Protein AF-A0A534MRA3-F1 (afdb_monomer_lite)

Secondary structure (DSSP, 8-state):
--STTGGG----HHHH-SSSS-TTHHHHHHHHHHHH--SEEEEES-SHHHHHHHHHHHHHT--EEEEE-SS-SSPPPTTSEEE-S-GGGS-THHHHT--TT-EEEE-----HHHHHHIIIIIGGGPPTT-B-

Radius of gyration: 14.37 Å; chains: 1; bounding box: 31×39×36 Å

Structure (mmCIF, N/CA/C/O backbone):
data_AF-A0A534MRA3-F1
#
_entry.id   AF-A0A534MRA3-F1
#
loop_
_atom_site.group_PDB
_atom_site.id
_atom_site.type_symbol
_atom_site.label_atom_id
_atom_site.label_alt_id
_atom_site.label_comp_id
_atom_site.label_asym_id
_atom_site.label_entity_id
_atom_site.label_seq_id
_atom_site.pdbx_PDB_ins_code
_atom_site.Cartn_x
_atom_site.Cartn_y
_atom_site.Cartn_z
_atom_site.occupancy
_atom_site.B_iso_or_equiv
_atom_site.auth_seq_id
_atom_site.auth_comp_id
_atom_site.auth_asym_id
_atom_site.auth_atom_id
_atom_site.pdbx_PDB_model_num
ATOM 1 N N . MET A 1 1 ? 4.015 -24.688 -7.166 1.00 44.62 1 MET A N 1
ATOM 2 C CA . MET A 1 1 ? 4.173 -23.582 -8.136 1.00 44.62 1 MET A CA 1
ATOM 3 C C . MET A 1 1 ? 4.355 -22.324 -7.303 1.00 44.62 1 MET A C 1
ATOM 5 O O . MET A 1 1 ? 3.515 -22.103 -6.444 1.00 44.62 1 MET A O 1
ATOM 9 N N . LEU A 1 2 ? 5.495 -21.634 -7.407 1.00 49.81 2 LEU A N 1
ATOM 10 C CA . LEU A 1 2 ? 5.981 -20.725 -6.352 1.00 49.81 2 LEU A CA 1
ATOM 11 C C . LEU A 1 2 ? 5.330 -19.336 -6.308 1.00 49.81 2 LEU A C 1
ATOM 13 O O . LEU A 1 2 ? 5.538 -18.639 -5.329 1.00 49.81 2 LEU A O 1
ATOM 17 N N . THR A 1 3 ? 4.475 -18.970 -7.260 1.00 58.16 3 THR A N 1
ATOM 18 C CA . THR A 1 3 ? 3.564 -17.826 -7.114 1.00 58.16 3 THR A CA 1
ATOM 19 C C . THR A 1 3 ? 2.351 -18.033 -8.031 1.00 58.16 3 THR A C 1
ATOM 21 O O . THR A 1 3 ? 2.531 -18.340 -9.216 1.00 58.16 3 THR A O 1
ATOM 24 N N . PRO A 1 4 ? 1.101 -17.926 -7.541 1.00 68.31 4 PRO A N 1
ATOM 25 C CA . PRO A 1 4 ? -0.035 -17.761 -8.443 1.00 68.31 4 PRO A CA 1
ATOM 26 C C . PRO A 1 4 ? 0.200 -16.494 -9.290 1.00 68.31 4 PRO A C 1
ATOM 28 O O . PRO A 1 4 ? 0.848 -15.559 -8.835 1.00 68.31 4 PRO A O 1
ATOM 31 N N . PHE A 1 5 ? -0.269 -16.470 -10.540 1.00 84.38 5 PHE A N 1
ATOM 32 C CA . PHE A 1 5 ? -0.145 -15.325 -11.469 1.00 84.38 5 PHE A CA 1
ATOM 33 C C . PHE A 1 5 ? 1.237 -15.056 -12.109 1.00 84.38 5 PHE A C 1
ATOM 35 O O . PHE A 1 5 ? 1.372 -14.071 -12.833 1.00 84.38 5 PHE A O 1
ATOM 42 N N . GLN A 1 6 ? 2.241 -15.940 -11.972 1.00 77.75 6 GLN A N 1
ATOM 43 C CA . GLN A 1 6 ? 3.558 -15.783 -12.641 1.00 77.75 6 GLN A CA 1
ATOM 44 C C . GLN A 1 6 ? 3.477 -15.479 -14.140 1.00 77.75 6 GLN A C 1
ATOM 46 O O . GLN A 1 6 ? 4.283 -14.722 -14.674 1.00 77.75 6 GLN A O 1
ATOM 51 N N . THR A 1 7 ? 2.509 -16.070 -14.839 1.00 85.06 7 THR A N 1
ATOM 52 C CA . THR A 1 7 ? 2.342 -15.883 -16.285 1.00 85.06 7 THR A CA 1
ATOM 53 C C . THR A 1 7 ? 1.935 -14.460 -16.668 1.00 85.06 7 THR A C 1
ATOM 55 O O . THR A 1 7 ? 2.108 -14.075 -17.824 1.00 85.06 7 THR A O 1
ATOM 58 N N . GLU A 1 8 ? 1.400 -13.692 -15.720 1.00 87.12 8 GLU A N 1
ATOM 59 C CA . GLU A 1 8 ? 0.943 -12.312 -15.905 1.00 87.12 8 GLU A CA 1
ATOM 60 C C . GLU A 1 8 ? 2.049 -11.288 -15.614 1.00 87.12 8 GLU A C 1
ATOM 62 O O . GLU A 1 8 ? 2.020 -10.168 -16.128 1.00 87.12 8 GLU A O 1
ATOM 67 N N . ILE A 1 9 ? 3.061 -11.680 -14.837 1.00 85.19 9 ILE A N 1
ATOM 68 C CA . ILE A 1 9 ? 4.168 -10.813 -14.443 1.00 85.19 9 ILE A CA 1
ATOM 69 C C . ILE A 1 9 ? 5.159 -10.699 -15.606 1.00 85.19 9 ILE A C 1
ATOM 71 O O . ILE A 1 9 ? 5.946 -11.599 -15.903 1.00 85.19 9 ILE A O 1
ATOM 75 N N . ARG A 1 10 ? 5.091 -9.564 -16.308 1.00 86.06 10 ARG A N 1
ATOM 76 C CA . ARG A 1 10 ? 5.937 -9.222 -17.466 1.00 86.06 10 ARG A CA 1
ATOM 77 C C . ARG A 1 10 ? 6.568 -7.839 -17.303 1.00 86.06 10 ARG A C 1
ATOM 79 O O . ARG A 1 10 ? 6.588 -7.038 -18.238 1.00 86.06 10 ARG A O 1
ATOM 86 N N . TRP A 1 11 ? 7.032 -7.517 -16.097 1.00 90.69 11 TRP A N 1
ATOM 87 C CA . TRP A 1 11 ? 7.663 -6.224 -15.845 1.00 90.69 11 TRP A CA 1
ATOM 88 C C . TRP A 1 11 ? 9.074 -6.165 -16.437 1.00 90.69 11 TRP A C 1
ATOM 90 O O . TRP A 1 11 ? 9.807 -7.153 -16.384 1.00 90.69 11 TRP A O 1
ATOM 100 N N . PRO A 1 12 ? 9.483 -5.014 -17.000 1.00 91.00 12 PRO A N 1
ATOM 101 C CA . PRO A 1 12 ? 10.851 -4.844 -17.467 1.00 91.00 12 PRO A CA 1
ATOM 102 C C . PRO A 1 12 ? 11.821 -4.918 -16.283 1.00 91.00 12 PRO A C 1
ATOM 104 O O . PRO A 1 12 ? 11.502 -4.429 -15.199 1.00 91.00 12 PRO A O 1
ATOM 107 N N . CYS A 1 13 ? 13.029 -5.448 -16.504 1.00 87.38 13 CYS A N 1
ATOM 108 C CA . CYS A 1 13 ? 14.040 -5.600 -15.451 1.00 87.38 13 CYS A CA 1
ATOM 109 C C . CYS A 1 13 ? 14.284 -4.297 -14.677 1.00 87.38 13 CYS A C 1
ATOM 111 O O . CYS A 1 13 ? 14.334 -4.324 -13.458 1.00 87.38 13 CYS A O 1
ATOM 113 N N . GLY A 1 14 ? 14.335 -3.144 -15.355 1.00 85.88 14 GLY A N 1
ATOM 114 C CA . GLY A 1 14 ? 14.531 -1.844 -14.695 1.00 85.88 14 GLY A CA 1
ATOM 115 C C . GLY A 1 14 ? 13.371 -1.379 -13.803 1.00 85.88 14 GLY A C 1
ATOM 116 O O . GLY A 1 14 ? 13.547 -0.447 -13.030 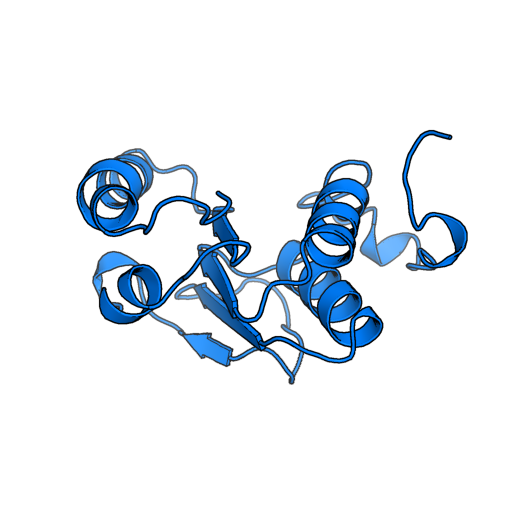1.00 85.88 14 GLY A O 1
ATOM 117 N N . ARG A 1 15 ? 12.184 -1.999 -13.895 1.00 87.25 15 ARG A N 1
ATOM 118 C CA . ARG A 1 15 ? 11.094 -1.776 -12.932 1.00 87.25 15 ARG A CA 1
ATOM 119 C C . ARG A 1 15 ? 11.263 -2.651 -11.693 1.00 87.25 15 ARG A C 1
ATOM 121 O O . ARG A 1 15 ? 10.944 -2.179 -10.612 1.00 87.25 15 ARG A O 1
ATOM 128 N N . ILE A 1 16 ? 11.733 -3.888 -11.855 1.00 88.44 16 ILE A N 1
ATOM 129 C CA . ILE A 1 16 ? 11.925 -4.842 -10.753 1.00 88.44 16 ILE A CA 1
ATOM 130 C C . ILE A 1 16 ? 13.188 -4.495 -9.959 1.00 88.44 16 ILE A C 1
ATOM 132 O O . ILE A 1 16 ? 13.122 -4.371 -8.749 1.00 88.44 16 ILE A O 1
ATOM 136 N N . PHE A 1 17 ? 14.320 -4.285 -10.626 1.00 88.12 17 PHE A N 1
ATOM 137 C CA . PHE A 1 17 ? 15.598 -3.974 -9.984 1.00 88.12 17 PHE A CA 1
ATOM 138 C C . PHE A 1 17 ? 15.737 -2.461 -9.772 1.00 88.12 17 PHE A C 1
ATOM 140 O O . PHE A 1 17 ? 16.455 -1.779 -10.509 1.00 88.12 17 PHE A O 1
ATOM 147 N N . ASN A 1 18 ? 14.952 -1.926 -8.835 1.00 86.44 18 ASN A N 1
ATOM 148 C CA . ASN A 1 18 ? 14.863 -0.493 -8.534 1.00 86.44 18 ASN A CA 1
ATOM 149 C C . ASN A 1 18 ? 15.547 -0.085 -7.208 1.00 86.44 18 ASN A C 1
ATOM 151 O O . ASN A 1 18 ? 15.507 1.089 -6.846 1.00 86.44 18 ASN A O 1
ATOM 155 N N . ASN A 1 19 ? 16.210 -1.022 -6.520 1.00 86.50 19 ASN A N 1
ATOM 156 C CA . ASN A 1 19 ? 16.881 -0.887 -5.219 1.00 86.50 19 ASN A CA 1
ATOM 157 C C . ASN A 1 19 ? 15.984 -0.477 -4.035 1.00 86.50 19 ASN A C 1
ATOM 159 O O . ASN A 1 19 ? 16.510 -0.153 -2.970 1.00 86.50 19 ASN A O 1
ATOM 163 N N . LEU A 1 20 ? 14.659 -0.446 -4.205 1.00 85.81 20 LEU A N 1
ATOM 164 C CA . LEU A 1 20 ? 13.712 -0.008 -3.175 1.00 85.81 20 LEU A CA 1
ATOM 165 C C . LEU A 1 20 ? 12.623 -1.056 -2.904 1.00 85.81 20 LEU A C 1
ATOM 167 O O . LEU A 1 20 ? 12.450 -1.457 -1.763 1.00 85.81 20 LEU A O 1
ATOM 171 N N . PHE A 1 21 ? 11.921 -1.519 -3.939 1.00 89.44 21 PHE A N 1
ATOM 172 C CA . PHE A 1 21 ? 10.851 -2.516 -3.854 1.00 89.44 21 PHE A CA 1
ATOM 173 C C . PHE A 1 21 ? 10.976 -3.505 -5.017 1.00 89.44 21 PHE A C 1
ATOM 175 O O . PHE A 1 21 ? 10.505 -3.235 -6.128 1.00 89.44 21 PHE A O 1
ATOM 182 N N . GLU A 1 22 ? 11.699 -4.602 -4.792 1.00 89.44 22 GLU A N 1
ATOM 183 C CA . GLU A 1 22 ? 12.210 -5.465 -5.862 1.00 89.44 22 GLU A CA 1
ATOM 184 C C . GLU A 1 22 ? 11.471 -6.807 -5.989 1.00 89.44 22 GLU A C 1
ATOM 186 O O . GLU A 1 22 ? 10.326 -6.958 -5.564 1.00 89.44 22 GLU A O 1
ATOM 191 N N . SER A 1 23 ? 12.102 -7.779 -6.661 1.00 88.25 23 SER A N 1
ATOM 192 C CA . SER A 1 23 ? 11.600 -9.152 -6.776 1.00 88.25 23 SER A CA 1
ATOM 193 C C . SER A 1 23 ? 11.301 -9.734 -5.396 1.00 88.25 23 SER A C 1
ATOM 195 O O . SER A 1 23 ? 11.874 -9.321 -4.394 1.00 88.25 23 SER A O 1
ATOM 197 N N . VAL A 1 24 ? 10.438 -10.743 -5.360 1.00 89.81 24 VAL A N 1
ATOM 198 C CA . VAL A 1 24 ? 9.795 -11.299 -4.170 1.00 89.81 24 VAL A CA 1
ATOM 199 C C . VAL A 1 24 ? 8.764 -10.339 -3.589 1.00 89.81 24 VAL A C 1
ATOM 201 O O . VAL A 1 24 ? 7.589 -10.694 -3.588 1.00 89.81 24 VAL A O 1
ATOM 204 N N . ASP A 1 25 ? 9.139 -9.121 -3.201 1.00 91.94 25 ASP A N 1
ATOM 205 C CA . ASP A 1 25 ? 8.206 -8.158 -2.597 1.00 91.94 25 ASP A CA 1
ATOM 206 C C . ASP A 1 25 ? 7.148 -7.685 -3.603 1.00 91.94 25 ASP A C 1
ATOM 208 O O . ASP A 1 25 ? 5.943 -7.775 -3.354 1.00 91.94 25 ASP A O 1
ATOM 212 N N . ALA A 1 26 ? 7.586 -7.278 -4.799 1.00 93.31 26 ALA A N 1
ATOM 213 C CA . ALA A 1 26 ? 6.703 -6.878 -5.893 1.00 93.31 26 ALA A CA 1
ATOM 214 C C . ALA A 1 26 ? 5.760 -8.003 -6.327 1.00 93.31 26 ALA A C 1
ATOM 216 O O . ALA A 1 26 ? 4.578 -7.778 -6.595 1.00 93.31 26 ALA A O 1
ATOM 217 N N . GLU A 1 27 ? 6.278 -9.225 -6.390 1.00 93.44 27 GLU A N 1
ATOM 218 C CA . GLU A 1 27 ? 5.535 -10.403 -6.832 1.00 93.44 27 GLU A CA 1
ATOM 219 C C . GLU A 1 27 ? 4.524 -10.837 -5.771 1.00 93.44 27 GLU A C 1
ATOM 221 O O . GLU A 1 27 ? 3.388 -11.177 -6.112 1.00 93.44 27 GLU A O 1
ATOM 226 N N . LEU A 1 28 ? 4.905 -10.779 -4.492 1.00 93.25 28 LEU A N 1
ATOM 227 C CA . LEU A 1 28 ? 4.037 -11.082 -3.364 1.00 93.25 28 LEU A CA 1
ATOM 228 C C . LEU A 1 28 ? 2.915 -10.054 -3.253 1.00 93.25 28 LEU A C 1
ATOM 230 O O . LEU A 1 28 ? 1.751 -10.446 -3.232 1.00 93.25 28 LEU A O 1
ATOM 234 N N . TYR A 1 29 ? 3.238 -8.759 -3.261 1.00 96.06 29 TYR A N 1
ATOM 235 C CA . TYR A 1 29 ? 2.236 -7.702 -3.136 1.00 96.06 29 TYR A CA 1
ATOM 236 C C . TYR A 1 29 ? 1.243 -7.728 -4.302 1.00 96.06 29 TYR A C 1
ATOM 238 O O . TYR A 1 29 ? 0.027 -7.723 -4.094 1.00 96.06 29 TYR A O 1
ATOM 246 N N . TYR A 1 30 ? 1.740 -7.886 -5.533 1.00 96.25 30 TYR A N 1
ATOM 247 C CA . TYR A 1 30 ? 0.886 -8.103 -6.699 1.00 96.25 30 TYR A CA 1
ATOM 248 C C . TYR A 1 30 ? -0.010 -9.331 -6.521 1.00 96.25 30 TYR A C 1
ATOM 250 O O . TYR A 1 30 ? -1.221 -9.247 -6.723 1.00 96.25 30 TYR A O 1
ATOM 258 N N . SER A 1 31 ? 0.555 -10.467 -6.108 1.00 95.38 31 SER A N 1
ATOM 259 C CA . SER A 1 31 ? -0.204 -11.709 -5.932 1.00 95.38 31 SER A CA 1
ATOM 260 C C . SER A 1 31 ? -1.266 -11.589 -4.841 1.00 95.38 31 SER A C 1
ATOM 262 O O . SER A 1 31 ? -2.373 -12.090 -5.026 1.00 95.38 31 SER A O 1
ATOM 264 N N . MET A 1 32 ? -0.973 -10.891 -3.741 1.00 96.12 32 MET A N 1
ATOM 265 C CA . MET A 1 32 ? -1.933 -10.613 -2.672 1.00 96.12 32 MET A CA 1
ATOM 266 C C . MET A 1 32 ? -3.108 -9.787 -3.194 1.00 96.12 32 MET A C 1
ATOM 268 O O . MET A 1 32 ? -4.256 -10.198 -3.039 1.00 96.12 32 MET A O 1
ATOM 272 N N . ILE A 1 33 ? -2.847 -8.687 -3.905 1.00 97.94 33 ILE A N 1
ATOM 273 C CA . ILE A 1 33 ? -3.911 -7.861 -4.499 1.00 97.94 33 ILE A CA 1
ATOM 274 C C . ILE A 1 33 ? -4.749 -8.673 -5.493 1.00 97.94 33 ILE A C 1
ATOM 276 O O . ILE A 1 33 ? -5.971 -8.533 -5.562 1.00 97.94 33 ILE A O 1
ATOM 280 N N . ARG A 1 34 ? -4.120 -9.547 -6.277 1.00 97.00 34 ARG A N 1
ATOM 281 C CA . ARG A 1 34 ? -4.821 -10.400 -7.245 1.00 97.00 34 ARG A CA 1
ATOM 282 C C . ARG A 1 34 ? -5.665 -11.484 -6.598 1.00 97.00 34 ARG A C 1
ATOM 284 O O . ARG A 1 34 ? -6.735 -11.799 -7.115 1.00 97.00 34 ARG A O 1
ATOM 291 N N . PHE A 1 35 ? -5.195 -12.035 -5.486 1.00 96.50 35 PHE A N 1
ATOM 292 C CA . PHE A 1 35 ? -5.889 -13.076 -4.745 1.00 96.50 35 PHE A CA 1
ATOM 293 C C . PHE A 1 35 ? -7.079 -12.515 -3.959 1.00 96.50 35 PHE A C 1
ATOM 295 O O . PHE A 1 35 ? -8.195 -13.002 -4.117 1.00 96.50 35 PHE A O 1
ATOM 302 N N . PHE A 1 36 ? -6.857 -11.464 -3.166 1.00 97.50 36 PHE A N 1
ATOM 303 C CA . PHE A 1 36 ? -7.877 -10.882 -2.287 1.00 97.50 36 PHE A CA 1
ATOM 304 C C . PHE A 1 36 ? -8.821 -9.910 -2.999 1.00 97.50 36 PHE A C 1
ATOM 306 O O . PHE A 1 36 ? -9.937 -9.697 -2.536 1.00 97.50 36 PHE A O 1
ATOM 313 N N . ARG A 1 37 ? -8.407 -9.364 -4.152 1.00 98.00 37 ARG A N 1
ATOM 314 C CA . ARG A 1 37 ? -9.203 -8.453 -4.991 1.00 98.00 37 ARG A CA 1
ATOM 315 C C . ARG A 1 37 ? -9.819 -7.285 -4.193 1.00 98.00 37 ARG A C 1
ATOM 317 O O . ARG A 1 37 ? -11.038 -7.108 -4.248 1.00 98.00 37 ARG A O 1
ATOM 324 N N . PRO A 1 38 ? -8.993 -6.485 -3.490 1.00 98.50 38 PRO A N 1
ATOM 325 C CA . PRO A 1 38 ? -9.470 -5.374 -2.671 1.00 98.50 38 PRO A CA 1
ATOM 326 C C . PRO A 1 38 ? -10.311 -4.392 -3.490 1.00 98.50 38 PRO A C 1
ATOM 328 O O . PRO A 1 38 ? -10.026 -4.134 -4.667 1.00 98.50 38 PRO A O 1
ATOM 331 N N . LEU A 1 39 ? -11.312 -3.786 -2.851 1.00 98.31 39 LEU A N 1
ATOM 332 C CA . LEU A 1 39 ? -12.007 -2.631 -3.418 1.00 98.31 39 LEU A CA 1
ATOM 333 C C . LEU A 1 39 ? -11.185 -1.359 -3.195 1.00 98.31 39 LEU A C 1
ATOM 335 O O . LEU A 1 39 ? -11.219 -0.447 -4.025 1.00 98.31 39 LEU A O 1
ATOM 339 N N . ARG A 1 40 ? -10.438 -1.302 -2.090 1.00 98.50 40 ARG A N 1
ATOM 340 C CA . ARG A 1 40 ? -9.628 -0.156 -1.687 1.00 98.50 40 ARG A CA 1
ATOM 341 C C . ARG A 1 40 ? -8.252 -0.610 -1.214 1.00 98.50 40 ARG A C 1
ATOM 343 O O . ARG A 1 40 ? -8.116 -1.543 -0.427 1.00 98.50 40 ARG A O 1
ATOM 350 N N . ILE A 1 41 ? -7.236 0.099 -1.683 1.00 98.69 41 ILE A N 1
ATOM 351 C CA . ILE A 1 41 ? -5.880 0.055 -1.149 1.00 98.69 41 ILE A CA 1
ATOM 352 C C . ILE A 1 41 ? -5.563 1.454 -0.627 1.00 98.69 41 ILE A C 1
ATOM 354 O O . ILE A 1 41 ? -5.699 2.433 -1.364 1.00 98.69 41 ILE A O 1
ATOM 358 N N . VAL A 1 42 ? -5.148 1.558 0.631 1.00 98.44 42 VAL A N 1
ATOM 359 C CA . VAL A 1 42 ? -4.543 2.775 1.180 1.00 98.44 42 VAL A CA 1
ATOM 360 C C . VAL A 1 42 ? -3.065 2.492 1.400 1.00 98.44 42 VAL A C 1
ATOM 362 O O . VAL A 1 42 ? -2.718 1.563 2.119 1.00 98.44 42 VAL A O 1
ATOM 365 N N . GLU A 1 43 ? -2.206 3.276 0.758 1.00 97.44 43 GLU A N 1
ATOM 366 C CA . GLU A 1 43 ? -0.751 3.141 0.824 1.00 97.44 43 GLU A CA 1
ATOM 367 C C . GLU A 1 43 ? -0.167 4.281 1.666 1.00 97.44 43 GLU A C 1
ATOM 369 O O . GLU A 1 43 ? -0.487 5.446 1.424 1.00 97.44 43 GLU A O 1
ATOM 374 N N . VAL A 1 44 ? 0.664 3.964 2.659 1.00 96.06 44 VAL A N 1
ATOM 375 C CA . VAL A 1 44 ? 1.437 4.935 3.447 1.00 96.06 44 VAL A CA 1
ATOM 376 C C . VAL A 1 44 ? 2.891 4.866 2.996 1.00 96.06 44 VAL A C 1
ATOM 378 O O . VAL A 1 44 ? 3.557 3.856 3.217 1.00 96.06 44 VAL A O 1
ATOM 381 N N . GLY A 1 45 ? 3.366 5.953 2.388 1.00 93.50 45 GLY A N 1
ATOM 382 C CA . GLY A 1 45 ? 4.567 5.964 1.554 1.00 93.50 45 GLY A CA 1
ATOM 383 C C . GLY A 1 45 ? 4.208 5.640 0.105 1.00 93.50 45 GLY A C 1
ATOM 384 O O . GLY A 1 45 ? 3.481 4.688 -0.152 1.00 93.50 45 GLY A O 1
ATOM 385 N N . ALA A 1 46 ? 4.668 6.454 -0.850 1.00 93.50 46 ALA A N 1
ATOM 386 C CA . ALA A 1 46 ? 4.339 6.277 -2.262 1.00 93.50 46 ALA A CA 1
ATOM 387 C C . ALA A 1 46 ? 5.606 6.098 -3.105 1.00 93.50 46 ALA A C 1
ATOM 389 O O . ALA A 1 46 ? 6.563 6.875 -3.017 1.00 93.50 46 ALA A O 1
ATOM 390 N N . GLY A 1 47 ? 5.613 5.095 -3.984 1.00 93.56 47 GLY A N 1
ATOM 391 C CA . GLY A 1 47 ? 6.822 4.746 -4.714 1.00 93.56 47 GLY A CA 1
ATOM 392 C C . GLY A 1 47 ? 6.677 3.648 -5.760 1.00 93.56 47 GLY A C 1
ATOM 393 O O . GLY A 1 47 ? 5.771 3.644 -6.596 1.00 93.56 47 GLY A O 1
ATOM 394 N N . HIS A 1 48 ? 7.653 2.741 -5.773 1.00 94.38 48 HIS A N 1
ATOM 395 C CA . HIS A 1 48 ? 7.692 1.625 -6.717 1.00 94.38 48 HIS A CA 1
ATOM 396 C C . HIS A 1 48 ? 6.601 0.588 -6.424 1.00 94.38 48 HIS A C 1
ATOM 398 O O . HIS A 1 48 ? 5.968 0.105 -7.365 1.00 94.38 48 HIS A O 1
ATOM 404 N N . SER A 1 49 ? 6.321 0.323 -5.146 1.00 95.31 49 SER A N 1
ATOM 405 C CA . SER A 1 49 ? 5.193 -0.484 -4.654 1.00 95.31 49 SER A CA 1
ATOM 406 C C . SER A 1 49 ? 3.859 -0.044 -5.271 1.00 95.31 49 SER A C 1
ATOM 408 O O . SER A 1 49 ? 3.145 -0.877 -5.842 1.00 95.31 49 SER A O 1
ATOM 410 N N . THR A 1 50 ? 3.600 1.267 -5.332 1.00 96.88 50 THR A N 1
ATOM 411 C CA . THR A 1 50 ? 2.392 1.844 -5.945 1.00 96.88 50 THR A CA 1
ATOM 412 C C . THR A 1 50 ? 2.185 1.410 -7.404 1.00 96.88 50 THR A C 1
ATOM 414 O O . THR A 1 50 ? 1.056 1.181 -7.849 1.00 96.88 50 THR A O 1
ATOM 417 N N . TRP A 1 51 ? 3.260 1.279 -8.194 1.00 96.00 51 TRP A N 1
ATOM 418 C CA . TRP A 1 51 ? 3.163 0.844 -9.595 1.00 96.00 51 TRP A CA 1
ATOM 419 C C . TRP A 1 51 ? 2.726 -0.614 -9.716 1.00 96.00 51 TRP A C 1
ATOM 421 O O . TRP A 1 51 ? 1.911 -0.936 -10.587 1.00 96.00 51 TRP A O 1
ATOM 431 N N . PHE A 1 52 ? 3.248 -1.483 -8.850 1.00 96.31 52 PHE A N 1
ATOM 432 C CA . PHE A 1 52 ? 2.876 -2.895 -8.820 1.00 96.31 52 PHE A CA 1
ATOM 433 C C . PHE A 1 52 ? 1.437 -3.075 -8.338 1.00 96.31 52 PHE A C 1
ATOM 435 O O . PHE A 1 52 ? 0.680 -3.829 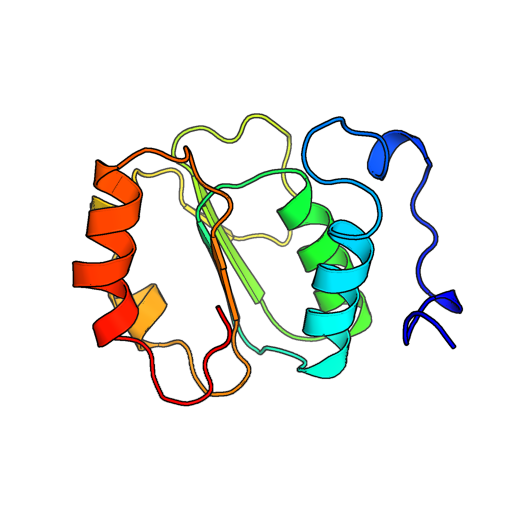-8.956 1.00 96.31 52 PHE A O 1
ATOM 442 N N . ALA A 1 53 ? 1.022 -2.307 -7.326 1.00 97.62 53 ALA A N 1
ATOM 443 C CA . ALA A 1 53 ? -0.357 -2.305 -6.857 1.00 97.62 53 ALA A CA 1
ATOM 444 C C . ALA A 1 53 ? -1.336 -1.873 -7.951 1.00 97.62 53 ALA A C 1
ATOM 446 O O . ALA A 1 53 ? -2.335 -2.545 -8.219 1.00 97.62 53 ALA A O 1
ATOM 447 N N . ARG A 1 54 ? -1.006 -0.792 -8.666 1.00 97.00 54 ARG A N 1
ATOM 448 C CA . ARG A 1 54 ? -1.790 -0.319 -9.810 1.00 97.00 54 ARG A CA 1
ATOM 449 C C . ARG A 1 54 ? -1.911 -1.389 -10.894 1.00 97.00 54 ARG A C 1
ATOM 451 O O . ARG A 1 54 ? -3.004 -1.607 -11.417 1.00 97.00 54 ARG A O 1
ATOM 458 N N . ASP A 1 55 ? -0.813 -2.055 -11.256 1.00 96.19 55 ASP A N 1
ATOM 459 C CA . ASP A 1 55 ? -0.830 -3.125 -12.262 1.00 96.19 55 ASP A CA 1
ATOM 460 C C . ASP A 1 55 ? -1.717 -4.307 -11.817 1.00 96.19 55 ASP A C 1
ATOM 462 O O . ASP A 1 55 ? -2.455 -4.860 -12.637 1.00 96.19 55 ASP A O 1
ATOM 466 N N . ALA A 1 56 ? -1.716 -4.649 -10.525 1.00 97.31 56 ALA A N 1
ATOM 467 C CA . ALA A 1 56 ? -2.582 -5.685 -9.964 1.00 97.31 56 ALA A CA 1
ATOM 468 C C . ALA A 1 56 ? -4.071 -5.299 -10.004 1.00 97.31 56 ALA A C 1
ATOM 470 O O . ALA A 1 56 ? -4.896 -6.094 -10.455 1.00 97.31 56 ALA A O 1
ATOM 471 N N . LEU A 1 57 ? -4.420 -4.070 -9.608 1.00 98.00 57 LEU A N 1
ATOM 472 C CA . LEU A 1 57 ? -5.795 -3.556 -9.679 1.00 98.00 57 LEU A CA 1
ATOM 473 C C . LEU A 1 57 ? -6.314 -3.509 -11.123 1.00 98.00 57 LEU A C 1
ATOM 475 O O . LEU A 1 57 ? -7.445 -3.913 -11.403 1.00 98.00 57 LEU A O 1
ATOM 479 N N . ARG A 1 58 ? -5.464 -3.111 -12.079 1.00 96.44 58 ARG A N 1
ATOM 480 C CA . ARG A 1 58 ? -5.797 -3.170 -13.511 1.00 96.44 58 ARG A CA 1
ATOM 481 C C . ARG A 1 58 ? -6.091 -4.591 -13.976 1.00 96.44 58 ARG A C 1
ATOM 483 O O . ARG A 1 58 ? -7.073 -4.794 -14.682 1.00 96.44 58 ARG A O 1
ATOM 490 N N . ALA A 1 59 ? -5.272 -5.562 -13.578 1.00 96.38 59 ALA A N 1
ATOM 491 C CA . ALA A 1 59 ? -5.505 -6.967 -13.904 1.00 96.38 59 ALA A CA 1
ATOM 492 C C . ALA A 1 59 ? -6.765 -7.525 -13.217 1.00 96.38 59 ALA A C 1
ATOM 494 O O . ALA A 1 59 ? -7.432 -8.402 -13.762 1.00 96.38 59 ALA A O 1
ATOM 495 N N . ASN A 1 60 ? -7.145 -6.987 -12.055 1.00 97.06 60 ASN A N 1
ATOM 496 C CA . ASN A 1 60 ? -8.427 -7.302 -11.434 1.00 97.06 60 ASN A CA 1
ATOM 497 C C . ASN A 1 60 ? -9.622 -6.694 -12.182 1.00 97.06 60 ASN A C 1
ATOM 499 O O . ASN A 1 60 ? -10.717 -7.253 -12.103 1.00 97.06 60 ASN A O 1
ATOM 503 N N . GLY A 1 61 ? -9.429 -5.578 -12.889 1.00 97.56 61 GLY A N 1
ATOM 504 C CA . GLY A 1 61 ? -10.499 -4.806 -13.521 1.00 97.56 61 GLY A CA 1
ATOM 505 C C . GLY A 1 61 ? -11.347 -4.005 -12.526 1.00 97.56 61 GLY A C 1
ATOM 506 O O . GLY A 1 61 ? -12.405 -3.503 -12.895 1.00 97.56 61 GLY A O 1
ATOM 507 N N . CYS A 1 62 ? -10.915 -3.905 -11.266 1.00 96.06 62 CYS A N 1
ATOM 508 C CA . CYS A 1 62 ? -11.624 -3.203 -10.202 1.00 96.06 62 CYS A CA 1
ATOM 509 C C . CYS A 1 62 ? -10.670 -2.751 -9.088 1.00 96.06 62 CYS A C 1
ATOM 511 O O . CYS A 1 62 ? -9.527 -3.204 -9.010 1.00 96.06 62 CYS A O 1
ATOM 513 N N . GLY A 1 63 ? -11.201 -1.907 -8.203 1.00 97.94 63 GLY A N 1
ATOM 514 C CA . GLY A 1 63 ? -10.520 -1.388 -7.023 1.00 97.94 63 GLY A CA 1
ATOM 515 C C . GLY A 1 63 ? -9.781 -0.075 -7.275 1.00 97.94 63 GLY A C 1
ATOM 516 O O . GLY A 1 63 ? -9.496 0.300 -8.414 1.00 97.94 63 GLY A O 1
ATOM 517 N N . THR A 1 64 ? -9.505 0.646 -6.195 1.00 98.38 64 THR A N 1
ATOM 518 C CA . THR A 1 64 ? -8.827 1.948 -6.214 1.00 98.38 64 THR A CA 1
ATOM 519 C C . THR A 1 64 ? -7.664 1.963 -5.240 1.00 98.38 64 THR A C 1
ATOM 521 O O . THR A 1 64 ? -7.702 1.270 -4.226 1.00 98.38 64 THR A O 1
ATOM 524 N N . ILE A 1 65 ? -6.666 2.797 -5.515 1.00 98.38 65 ILE A N 1
ATOM 525 C CA . ILE A 1 65 ? -5.526 3.014 -4.629 1.00 98.38 65 ILE A CA 1
ATOM 526 C C . ILE A 1 65 ? -5.388 4.500 -4.294 1.00 98.38 65 ILE A C 1
ATOM 528 O O . ILE A 1 65 ? -5.364 5.346 -5.193 1.00 98.38 65 ILE A O 1
ATOM 532 N N . THR A 1 66 ? -5.277 4.788 -3.000 1.00 98.31 66 THR A N 1
ATOM 533 C CA . THR A 1 66 ? -4.967 6.112 -2.458 1.00 98.31 66 THR A CA 1
ATOM 534 C C . THR A 1 66 ? -3.603 6.035 -1.774 1.00 98.31 66 THR A C 1
ATOM 536 O O . THR A 1 66 ? -3.457 5.321 -0.787 1.00 98.31 66 THR A O 1
ATOM 539 N N . ALA A 1 67 ? -2.608 6.754 -2.292 1.00 97.50 67 ALA A N 1
ATOM 540 C CA . ALA A 1 67 ? -1.253 6.787 -1.747 1.00 97.50 67 ALA A CA 1
ATOM 541 C C . ALA A 1 67 ? -1.006 8.091 -0.974 1.00 97.50 67 ALA A C 1
ATOM 543 O O . ALA A 1 67 ? -1.206 9.188 -1.503 1.00 97.50 67 ALA A O 1
ATOM 544 N N . ILE A 1 68 ? -0.579 7.966 0.279 1.00 97.06 68 ILE A N 1
ATOM 545 C CA . ILE A 1 68 ? -0.308 9.058 1.212 1.00 97.06 68 ILE A CA 1
ATOM 546 C C . ILE A 1 68 ? 1.203 9.232 1.309 1.00 97.06 68 ILE A C 1
ATOM 548 O O . ILE A 1 68 ? 1.900 8.377 1.849 1.00 97.06 68 ILE A O 1
ATOM 552 N N . ASP A 1 69 ? 1.707 10.347 0.792 1.00 95.06 69 ASP A N 1
ATOM 553 C CA . ASP A 1 69 ? 3.124 10.692 0.876 1.00 95.06 69 ASP A CA 1
ATOM 554 C C . ASP A 1 69 ? 3.289 12.209 0.680 1.00 95.06 69 ASP A C 1
ATOM 556 O O . ASP A 1 69 ? 2.875 12.733 -0.363 1.00 95.06 69 ASP A O 1
ATOM 560 N N . PRO A 1 70 ? 3.878 12.946 1.642 1.00 94.12 70 PRO A N 1
ATOM 561 C CA . PRO A 1 70 ? 4.068 14.390 1.522 1.00 94.12 70 PRO A CA 1
ATOM 562 C C . PRO A 1 70 ? 4.998 14.788 0.366 1.00 94.12 70 PRO A C 1
ATOM 564 O O . PRO A 1 70 ? 4.868 15.892 -0.170 1.00 94.12 70 PRO A O 1
ATOM 567 N N . ALA A 1 71 ? 5.926 13.917 -0.035 1.00 93.06 71 ALA A N 1
ATOM 568 C CA . ALA A 1 71 ? 6.917 14.188 -1.067 1.00 93.06 71 ALA A CA 1
ATOM 569 C C . ALA A 1 71 ? 7.333 12.901 -1.817 1.00 93.06 71 ALA A C 1
ATOM 571 O O . ALA A 1 71 ? 8.466 12.435 -1.642 1.00 93.06 71 ALA A O 1
ATOM 572 N N . PRO A 1 72 ? 6.472 12.367 -2.716 1.00 91.50 72 PRO A N 1
ATOM 573 C CA . PRO A 1 72 ? 6.792 11.175 -3.496 1.00 91.50 72 PRO A CA 1
ATOM 574 C C . PRO A 1 72 ? 8.093 11.355 -4.277 1.00 91.50 72 PRO A C 1
ATOM 576 O O . PRO A 1 72 ? 8.262 12.330 -5.018 1.00 91.50 72 PRO A O 1
ATOM 579 N N . ARG A 1 73 ? 9.012 10.397 -4.137 1.00 89.38 73 ARG A N 1
ATOM 580 C CA . ARG A 1 73 ? 10.357 10.471 -4.741 1.00 89.38 73 ARG A CA 1
ATOM 581 C C . ARG A 1 73 ? 10.399 10.036 -6.207 1.00 89.38 73 ARG A C 1
ATOM 583 O O . ARG A 1 73 ? 11.408 10.234 -6.878 1.00 89.38 73 ARG A O 1
ATOM 590 N N . VAL A 1 74 ? 9.311 9.454 -6.707 1.00 90.56 74 VAL A N 1
ATOM 591 C CA . VAL A 1 74 ? 9.173 8.966 -8.085 1.00 90.56 74 VAL A CA 1
ATOM 592 C C . VAL A 1 74 ? 7.851 9.426 -8.689 1.00 90.56 74 VAL A C 1
ATOM 594 O O . VAL A 1 74 ? 6.901 9.760 -7.982 1.00 90.56 74 VAL A O 1
ATOM 597 N N . ALA A 1 75 ? 7.772 9.434 -10.020 1.00 91.94 75 ALA A N 1
ATOM 598 C CA . ALA A 1 75 ? 6.504 9.663 -10.700 1.00 91.94 75 ALA A CA 1
ATOM 599 C C . ALA A 1 75 ? 5.536 8.511 -10.396 1.00 91.94 75 ALA A C 1
ATOM 601 O O . ALA A 1 75 ? 5.907 7.343 -10.517 1.00 91.94 75 ALA A O 1
ATOM 602 N N . LEU A 1 76 ? 4.298 8.846 -10.039 1.00 94.12 76 LEU A N 1
ATOM 603 C CA . LEU A 1 76 ? 3.265 7.872 -9.694 1.00 94.12 76 LEU A CA 1
ATOM 604 C C . LEU A 1 76 ? 2.296 7.638 -10.870 1.00 94.12 76 LEU A C 1
ATOM 606 O O . LEU A 1 76 ? 2.168 8.501 -11.750 1.00 94.12 76 LEU A O 1
ATOM 610 N N . PRO A 1 77 ? 1.613 6.480 -10.917 1.00 94.00 77 PRO A N 1
ATOM 611 C CA . PRO A 1 77 ? 0.576 6.215 -11.908 1.00 94.00 77 PRO A CA 1
ATOM 612 C C . PRO A 1 77 ? -0.556 7.248 -11.864 1.00 94.00 77 PRO A C 1
ATOM 614 O O . PRO A 1 77 ? -0.944 7.713 -10.797 1.00 94.00 77 PRO A O 1
ATOM 617 N N . ARG A 1 78 ? -1.150 7.561 -13.022 1.00 93.69 78 ARG A N 1
ATOM 618 C CA . ARG A 1 78 ? -2.262 8.529 -13.111 1.00 93.69 78 ARG A CA 1
ATOM 619 C C . ARG A 1 78 ? -3.553 8.040 -12.458 1.00 93.69 78 ARG A C 1
ATOM 621 O O . ARG A 1 78 ? -4.404 8.853 -12.132 1.00 93.69 78 ARG A O 1
ATOM 628 N N . GLU A 1 79 ? -3.713 6.727 -12.327 1.00 94.75 79 GLU A N 1
ATOM 629 C CA . GLU A 1 79 ? -4.895 6.097 -11.732 1.00 94.75 79 GLU A CA 1
ATOM 630 C C . GLU A 1 79 ? -4.888 6.116 -10.198 1.00 94.75 79 GLU A C 1
ATOM 632 O O . GLU A 1 79 ? -5.867 5.705 -9.583 1.00 94.75 79 GLU A O 1
ATOM 637 N N . VAL A 1 80 ? -3.781 6.547 -9.590 1.00 96.25 80 VAL A N 1
ATOM 638 C CA . VAL A 1 80 ? -3.612 6.604 -8.138 1.00 96.25 80 VAL A CA 1
ATOM 639 C C . VAL A 1 80 ? -4.074 7.966 -7.641 1.00 96.25 80 VAL A C 1
ATOM 641 O O . VAL A 1 80 ? -3.655 9.003 -8.161 1.00 96.25 80 VAL A O 1
ATOM 644 N N . GLU A 1 81 ? -4.901 7.973 -6.602 1.00 97.50 81 GLU A N 1
ATOM 645 C CA . GLU A 1 81 ? -5.177 9.189 -5.846 1.00 97.50 81 GLU A CA 1
ATOM 646 C C . GLU A 1 81 ? -3.988 9.479 -4.926 1.00 97.50 81 GLU A C 1
ATOM 648 O O . GLU A 1 81 ? -3.627 8.650 -4.096 1.00 97.50 81 GLU A O 1
ATOM 653 N N . ILE A 1 82 ? -3.362 10.646 -5.070 1.00 96.50 82 ILE A N 1
ATOM 654 C CA . ILE A 1 82 ? -2.168 11.003 -4.295 1.00 96.50 82 ILE A CA 1
ATOM 655 C C . ILE A 1 82 ? -2.541 12.058 -3.259 1.00 96.50 82 ILE A C 1
ATOM 657 O O . ILE A 1 82 ? -2.895 13.188 -3.610 1.00 96.50 82 ILE A O 1
ATOM 661 N N . VAL A 1 83 ? -2.382 11.719 -1.984 1.00 96.94 83 VAL A N 1
ATOM 662 C CA . VAL A 1 83 ? -2.560 12.635 -0.857 1.00 96.94 83 VAL A CA 1
ATOM 663 C C . VAL A 1 83 ? -1.190 13.152 -0.429 1.00 96.94 83 VAL A C 1
ATOM 665 O O . VAL A 1 83 ? -0.454 12.495 0.302 1.00 96.94 83 VAL A O 1
ATOM 668 N N . LYS A 1 84 ? -0.843 14.358 -0.893 1.00 95.56 84 LYS A N 1
ATOM 669 C CA . LYS A 1 84 ? 0.442 15.014 -0.599 1.00 95.56 84 LYS A CA 1
ATOM 670 C C . LYS A 1 84 ? 0.457 15.695 0.766 1.00 95.56 84 LYS A C 1
ATOM 672 O O . LYS A 1 84 ? 0.522 16.921 0.847 1.00 95.56 84 LYS A O 1
ATOM 677 N N . ARG A 1 85 ? 0.323 14.910 1.834 1.00 95.50 85 ARG A N 1
ATOM 678 C CA . ARG A 1 85 ? 0.315 15.387 3.225 1.00 95.50 85 ARG A CA 1
ATOM 679 C C . ARG A 1 85 ? 1.021 14.385 4.142 1.00 95.50 85 ARG A C 1
ATOM 681 O O . ARG A 1 85 ? 1.052 13.204 3.796 1.00 95.50 85 ARG A O 1
ATOM 688 N N . PRO A 1 86 ? 1.557 14.830 5.293 1.00 93.56 86 PRO A N 1
ATOM 689 C CA . PRO A 1 86 ? 1.971 13.921 6.358 1.00 93.56 86 PRO A CA 1
ATOM 690 C C . PRO A 1 86 ? 0.805 13.027 6.783 1.00 93.56 86 PRO A C 1
ATOM 692 O O . PRO A 1 86 ? -0.344 13.480 6.784 1.00 93.56 86 PRO A O 1
ATOM 695 N N . LEU A 1 87 ? 1.099 11.779 7.149 1.00 94.44 87 LEU A N 1
ATOM 696 C CA . LEU A 1 87 ? 0.100 10.780 7.531 1.00 94.44 87 LEU A CA 1
ATOM 697 C C . LEU A 1 87 ? -0.829 11.290 8.643 1.00 94.44 87 LEU A C 1
ATOM 699 O O . LEU A 1 87 ? -2.039 11.078 8.596 1.00 94.44 87 LEU A O 1
ATOM 703 N N . GLU A 1 88 ? -0.266 12.017 9.602 1.00 94.25 88 GLU A N 1
ATOM 704 C CA . GLU A 1 88 ? -0.937 12.538 10.790 1.00 94.25 88 GLU A CA 1
ATOM 705 C C . GLU A 1 88 ? -1.971 13.627 10.477 1.00 94.25 88 GLU A C 1
ATOM 707 O O . GLU A 1 88 ? -2.856 13.902 11.288 1.00 94.25 88 GLU A O 1
ATOM 712 N N . GLU A 1 89 ? -1.875 14.250 9.302 1.00 95.69 89 GLU A N 1
ATOM 713 C CA . GLU A 1 89 ? -2.806 15.281 8.842 1.00 95.69 89 GLU A CA 1
ATOM 714 C C . GLU A 1 89 ? -3.945 14.736 7.971 1.00 95.69 89 GLU A C 1
ATOM 716 O O . GLU A 1 89 ? -4.849 15.484 7.569 1.00 95.69 89 GLU A O 1
ATOM 721 N N . VAL A 1 90 ? -3.895 13.451 7.624 1.00 95.94 90 VAL A N 1
ATOM 722 C CA . VAL A 1 90 ? -4.889 12.814 6.764 1.00 95.94 90 VAL A CA 1
ATOM 723 C C . VAL A 1 90 ? -6.109 12.390 7.582 1.00 95.94 90 VAL A C 1
ATOM 725 O O . VAL A 1 90 ? -6.022 12.011 8.748 1.00 95.94 90 VAL A O 1
ATOM 728 N N . SER A 1 91 ? -7.295 12.459 6.967 1.00 96.69 91 SER A N 1
ATOM 729 C CA . SER A 1 91 ? -8.531 12.039 7.629 1.00 96.69 91 SER A CA 1
ATOM 730 C C . SER A 1 91 ? -8.490 10.555 7.990 1.00 96.69 91 SER A C 1
ATOM 732 O O . SER A 1 91 ? -8.426 9.693 7.112 1.00 96.69 91 SER A O 1
ATOM 734 N N . LEU A 1 92 ? -8.683 10.254 9.277 1.00 96.81 92 LEU A N 1
ATOM 735 C CA . LEU A 1 92 ? -8.807 8.884 9.782 1.00 96.81 92 LEU A CA 1
ATOM 736 C C . LEU A 1 92 ? -10.018 8.121 9.209 1.00 96.81 92 LEU A C 1
ATOM 738 O O . LEU A 1 92 ? -10.139 6.913 9.409 1.00 96.81 92 LEU A O 1
ATOM 742 N N . SER A 1 93 ? -10.945 8.795 8.512 1.00 96.88 93 SER A N 1
ATOM 743 C CA . SER A 1 93 ? -12.001 8.101 7.758 1.00 96.88 93 SER A CA 1
ATOM 744 C C . SER A 1 93 ? -11.427 7.174 6.685 1.00 96.88 93 SER A C 1
ATOM 746 O O . SER A 1 93 ? -11.954 6.083 6.526 1.00 96.88 93 SER A O 1
ATOM 748 N N . LEU A 1 94 ? -10.305 7.532 6.040 1.00 96.50 94 LEU A N 1
ATOM 749 C CA . LEU A 1 94 ? -9.692 6.690 5.003 1.00 96.50 94 LEU A CA 1
ATOM 750 C C . LEU A 1 94 ? -9.390 5.271 5.494 1.00 96.50 94 LEU A C 1
ATOM 752 O O . LEU A 1 94 ? -9.561 4.327 4.731 1.00 96.50 94 LEU A O 1
ATOM 756 N N . PHE A 1 95 ? -8.995 5.130 6.763 1.00 98.12 95 PHE A N 1
ATOM 757 C CA . PHE A 1 95 ? -8.700 3.841 7.388 1.00 98.12 95 PHE A CA 1
ATOM 758 C C . PHE A 1 95 ? -9.956 3.157 7.947 1.00 98.12 95 PHE A C 1
ATOM 760 O O . PHE A 1 95 ? -10.114 1.951 7.799 1.00 98.12 95 PHE A O 1
ATOM 767 N N . ARG A 1 96 ? -10.889 3.918 8.545 1.00 97.69 96 ARG A N 1
ATOM 768 C CA . ARG A 1 96 ? -12.174 3.388 9.063 1.00 97.69 96 ARG A CA 1
ATOM 769 C C . ARG A 1 96 ? -13.094 2.833 7.974 1.00 97.69 96 ARG A C 1
ATOM 771 O O . ARG A 1 96 ? -13.967 2.003 8.256 1.00 97.69 96 ARG A O 1
ATOM 778 N N . ASP A 1 97 ? -12.938 3.347 6.761 1.00 97.56 97 ASP A N 1
ATOM 779 C CA . ASP A 1 97 ? -13.739 2.976 5.601 1.00 97.56 97 ASP A CA 1
ATOM 780 C C . ASP A 1 97 ? -13.211 1.712 4.907 1.00 97.56 97 ASP A C 1
ATOM 782 O O . ASP A 1 97 ? -13.921 1.165 4.064 1.00 97.56 97 ASP A O 1
ATOM 786 N N . LEU A 1 98 ? -12.017 1.221 5.273 1.00 98.56 98 LEU A N 1
ATOM 787 C CA . LEU A 1 98 ? -11.512 -0.071 4.805 1.00 98.56 98 LEU A CA 1
ATOM 788 C C . LEU A 1 98 ? -12.362 -1.209 5.375 1.00 98.56 98 LEU A C 1
ATOM 790 O O . LEU A 1 98 ? -12.726 -1.216 6.558 1.00 98.56 98 LEU A O 1
ATOM 794 N N . VAL A 1 99 ? -12.681 -2.170 4.516 1.00 98.31 99 VAL A N 1
ATOM 795 C CA . VAL A 1 99 ? -13.481 -3.350 4.860 1.00 98.31 99 VAL A CA 1
ATOM 796 C C . VAL A 1 99 ? -12.695 -4.641 4.635 1.00 98.31 99 VAL A C 1
ATOM 798 O O . VAL A 1 99 ? -11.520 -4.621 4.286 1.00 98.31 99 VAL A O 1
ATOM 801 N N . GLU A 1 100 ? -13.331 -5.782 4.881 1.00 98.44 100 GLU A N 1
ATOM 802 C CA . GLU A 1 100 ? -12.722 -7.092 4.658 1.00 98.44 100 GLU A CA 1
ATOM 803 C C . GLU A 1 100 ? -12.112 -7.211 3.249 1.00 98.44 100 GLU A C 1
ATOM 805 O O . GLU A 1 100 ? -12.743 -6.841 2.257 1.00 98.44 100 GLU A O 1
ATOM 810 N N . ASN A 1 101 ? -10.891 -7.749 3.184 1.00 98.31 101 ASN A N 1
ATOM 811 C CA . ASN A 1 101 ? -10.034 -7.887 2.001 1.00 98.31 101 ASN A CA 1
ATOM 812 C C . ASN A 1 101 ? -9.481 -6.585 1.404 1.00 98.31 101 ASN A C 1
ATOM 814 O O . ASN A 1 101 ? -8.653 -6.673 0.495 1.00 98.31 101 ASN A O 1
ATOM 818 N N . ASP A 1 102 ? -9.870 -5.404 1.897 1.00 98.69 102 ASP A N 1
ATOM 819 C CA . ASP A 1 102 ? -9.152 -4.169 1.575 1.00 98.69 102 ASP A CA 1
ATOM 820 C C . ASP A 1 102 ? -7.760 -4.176 2.214 1.00 98.69 102 ASP A C 1
ATOM 822 O O . ASP A 1 102 ? -7.505 -4.880 3.194 1.00 98.69 102 ASP A O 1
ATOM 826 N N . ILE A 1 103 ? -6.850 -3.386 1.644 1.00 98.69 103 ILE A N 1
ATOM 827 C CA . ILE A 1 103 ? -5.439 -3.383 2.035 1.00 98.69 103 ILE A CA 1
ATOM 828 C C . ILE A 1 103 ? -5.051 -2.018 2.602 1.00 98.69 103 ILE A C 1
ATOM 830 O O . ILE A 1 103 ? -5.275 -0.985 1.968 1.00 98.69 103 ILE A O 1
ATOM 834 N N . LEU A 1 104 ? -4.412 -2.026 3.768 1.00 98.25 104 LEU A N 1
ATOM 835 C CA . LEU A 1 104 ? -3.565 -0.944 4.253 1.00 98.25 104 LEU A CA 1
ATOM 836 C C . LEU A 1 104 ? -2.106 -1.361 4.051 1.00 98.25 104 LEU A C 1
A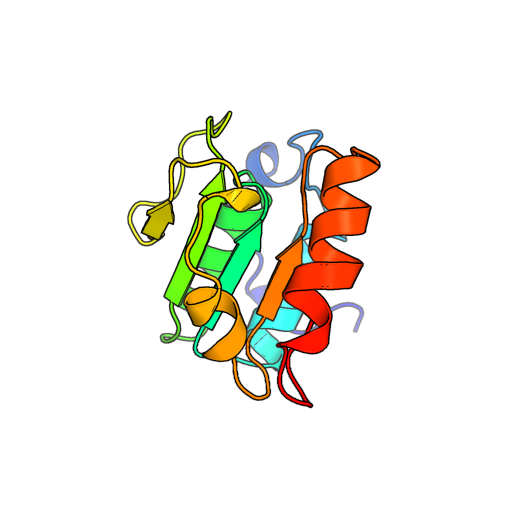TOM 838 O O . LEU A 1 104 ? -1.611 -2.200 4.785 1.00 98.25 104 LEU A O 1
ATOM 842 N N . PHE A 1 105 ? -1.409 -0.774 3.086 1.00 97.69 105 PHE A N 1
ATOM 843 C CA . PHE A 1 105 ? 0.002 -1.071 2.841 1.00 97.69 105 PHE A CA 1
ATOM 844 C C . PHE A 1 105 ? 0.889 0.014 3.454 1.00 97.69 105 PHE A C 1
ATOM 846 O O . PHE A 1 105 ? 0.645 1.203 3.245 1.00 97.69 105 PHE A O 1
ATOM 853 N N . ILE A 1 106 ? 1.910 -0.383 4.216 1.00 93.94 106 ILE A N 1
ATOM 854 C CA . ILE A 1 106 ? 2.799 0.537 4.939 1.00 93.94 106 ILE A CA 1
ATOM 855 C C . ILE A 1 106 ? 4.239 0.303 4.479 1.00 93.94 106 ILE A C 1
ATOM 857 O O . ILE A 1 106 ? 4.842 -0.711 4.815 1.00 93.94 106 ILE A O 1
ATOM 861 N N . ASP A 1 107 ? 4.790 1.270 3.750 1.00 83.75 107 ASP A N 1
ATOM 862 C CA . ASP A 1 107 ? 6.162 1.284 3.220 1.00 83.75 107 ASP A CA 1
ATOM 863 C C . ASP A 1 107 ? 6.765 2.674 3.454 1.00 83.75 107 ASP A C 1
ATOM 865 O O . ASP A 1 107 ? 7.061 3.458 2.549 1.00 83.75 107 ASP A O 1
ATOM 869 N N . ALA A 1 108 ? 6.797 3.036 4.734 1.00 72.94 108 ALA A N 1
ATOM 870 C CA . ALA A 1 108 ? 6.987 4.407 5.170 1.00 72.94 108 ALA A CA 1
ATOM 871 C C . ALA A 1 108 ? 8.424 4.686 5.645 1.00 72.94 108 ALA A C 1
ATOM 873 O O . ALA A 1 108 ? 9.341 3.886 5.469 1.00 72.94 108 ALA A O 1
ATOM 874 N N . SER A 1 109 ? 8.651 5.849 6.261 1.00 69.69 109 SER A N 1
ATOM 875 C CA . SER A 1 109 ? 9.984 6.377 6.605 1.00 69.69 109 SER A CA 1
ATOM 876 C C . SER A 1 109 ? 10.782 5.546 7.625 1.00 69.69 109 SER A C 1
ATOM 878 O O . SER A 1 109 ? 11.917 5.903 7.947 1.00 69.69 109 SER A O 1
ATOM 880 N N . HIS A 1 110 ? 10.197 4.460 8.140 1.00 76.19 110 HIS A N 1
ATOM 881 C CA . HIS A 1 110 ? 10.708 3.625 9.229 1.00 76.19 110 HIS A CA 1
ATOM 882 C C . HIS A 1 110 ? 11.043 4.416 10.507 1.00 76.19 110 HIS A C 1
ATOM 884 O O . HIS A 1 110 ? 11.842 3.968 11.333 1.00 76.19 110 HIS A O 1
ATOM 890 N N . SER A 1 111 ? 10.431 5.591 10.698 1.00 86.56 111 SER A N 1
ATOM 891 C CA . SER A 1 111 ? 10.577 6.352 11.937 1.00 86.56 111 SER A CA 1
ATOM 892 C C . SER A 1 111 ? 9.772 5.716 13.073 1.00 86.56 111 SER A C 1
ATOM 894 O O . SER A 1 111 ? 8.734 5.078 12.872 1.00 86.56 111 SER A O 1
ATOM 896 N N . LYS A 1 112 ? 10.260 5.889 14.304 1.00 89.31 112 LYS A N 1
ATOM 897 C CA . LYS A 1 112 ? 9.591 5.363 15.499 1.00 89.31 112 LYS A CA 1
ATOM 898 C C . LYS A 1 112 ? 8.244 6.050 15.714 1.00 89.31 112 LYS A C 1
ATOM 900 O O . LYS A 1 112 ? 7.285 5.412 16.137 1.00 89.31 112 LYS A O 1
ATOM 905 N N . GLU A 1 113 ? 8.195 7.346 15.451 1.00 89.56 113 GLU A N 1
ATOM 906 C CA . GLU A 1 113 ? 7.029 8.202 15.619 1.00 89.56 113 GLU A CA 1
ATOM 907 C C . GLU A 1 113 ? 5.900 7.758 14.686 1.00 89.56 113 GLU A C 1
ATOM 909 O O . GLU A 1 1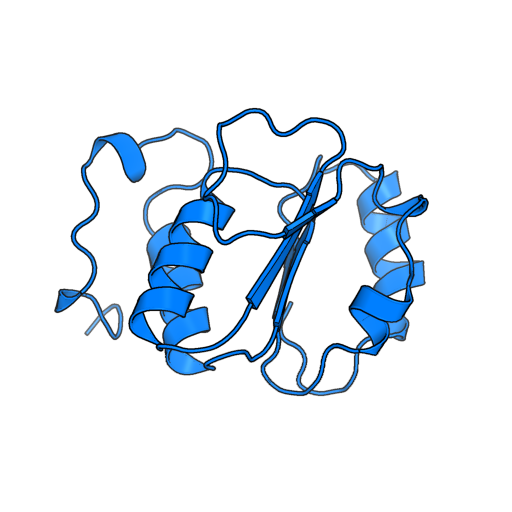13 ? 4.773 7.574 15.142 1.00 89.56 113 GLU A O 1
ATOM 914 N N . GLU A 1 114 ? 6.219 7.474 13.422 1.00 87.00 114 GLU A N 1
ATOM 915 C CA . GLU A 1 114 ? 5.256 6.970 12.441 1.00 87.00 114 GLU A CA 1
ATOM 916 C C . GLU A 1 114 ? 4.763 5.565 12.806 1.00 87.00 114 GLU A C 1
ATOM 918 O O . GLU A 1 114 ? 3.558 5.319 12.822 1.00 87.00 114 GLU A O 1
ATOM 923 N N . ALA A 1 115 ? 5.660 4.656 13.206 1.00 89.94 115 ALA A N 1
ATOM 924 C CA . ALA A 1 115 ? 5.265 3.324 13.665 1.00 89.94 115 ALA A CA 1
ATOM 925 C C . ALA A 1 115 ? 4.323 3.387 14.885 1.00 89.94 115 ALA A C 1
ATOM 927 O O . ALA A 1 115 ? 3.332 2.653 14.962 1.00 89.94 115 ALA A O 1
ATOM 928 N N . LEU A 1 116 ? 4.596 4.287 15.836 1.00 93.62 116 LEU A N 1
ATOM 929 C CA . LEU A 1 116 ? 3.714 4.527 16.978 1.00 93.62 116 LEU A CA 1
ATOM 930 C C . LEU A 1 116 ? 2.376 5.121 16.539 1.00 93.62 116 LEU A C 1
ATOM 932 O O . LEU A 1 116 ? 1.334 4.664 17.004 1.00 93.62 116 LEU A O 1
ATOM 936 N N . TYR A 1 117 ? 2.380 6.088 15.623 1.00 94.62 117 TYR A N 1
ATOM 937 C CA . TYR A 1 117 ? 1.151 6.688 15.120 1.00 94.62 117 TYR A CA 1
ATOM 938 C C . TYR A 1 117 ? 0.255 5.657 14.430 1.00 94.62 117 TYR A C 1
ATOM 940 O O . TYR A 1 117 ? -0.927 5.560 14.762 1.00 94.62 117 TYR A O 1
ATOM 948 N N . VAL A 1 118 ? 0.809 4.833 13.536 1.00 94.75 118 VAL A N 1
ATOM 949 C CA . VAL A 1 118 ? 0.061 3.768 12.853 1.00 94.75 118 VAL A CA 1
ATOM 950 C C . VAL A 1 118 ? -0.513 2.783 13.875 1.00 94.75 118 VAL A C 1
ATOM 952 O O . VAL A 1 118 ? -1.719 2.527 13.888 1.00 94.75 118 VAL A O 1
ATOM 955 N N . THR A 1 119 ? 0.319 2.266 14.779 1.00 94.31 119 THR A N 1
ATOM 956 C CA . THR A 1 119 ? -0.117 1.235 15.733 1.00 94.31 119 THR A CA 1
ATOM 957 C C . THR A 1 119 ? -1.128 1.746 16.761 1.00 94.31 119 THR A C 1
ATOM 959 O O . THR A 1 119 ? -2.016 0.994 17.155 1.00 94.31 119 THR A O 1
ATOM 962 N N . GLN A 1 120 ? -1.031 3.007 17.190 1.00 96.19 120 GLN A N 1
ATOM 963 C CA . GLN A 1 120 ? -1.896 3.568 18.235 1.00 96.19 120 GLN A CA 1
ATOM 964 C C . GLN A 1 120 ? -3.129 4.289 17.687 1.00 96.19 120 GLN A C 1
ATOM 966 O O . GLN A 1 120 ? -4.167 4.291 18.347 1.00 96.19 120 GLN A O 1
ATOM 971 N N . SER A 1 121 ? -3.033 4.896 16.503 1.00 96.69 121 SER A N 1
ATOM 972 C CA . SER A 1 121 ? -4.098 5.741 15.944 1.00 96.69 121 SER A CA 1
ATOM 973 C C . SER A 1 121 ? -4.831 5.090 14.776 1.00 96.69 121 SER A C 1
ATOM 975 O O . SER A 1 121 ? -6.019 5.349 14.607 1.00 96.69 121 SER A O 1
ATOM 977 N N . ILE A 1 122 ? -4.157 4.254 13.975 1.00 97.12 122 ILE A N 1
ATOM 978 C CA . ILE A 1 122 ? -4.735 3.668 12.755 1.00 97.12 122 ILE A CA 1
ATOM 979 C C . ILE A 1 122 ? -5.224 2.242 12.999 1.00 97.12 122 ILE A C 1
ATOM 981 O O . ILE A 1 122 ? -6.386 1.952 12.734 1.00 97.12 122 ILE A O 1
ATOM 985 N N . TYR A 1 123 ? -4.383 1.354 13.534 1.00 96.56 123 TYR A N 1
ATOM 986 C CA . TYR A 1 123 ? -4.743 -0.061 13.715 1.00 96.56 123 TYR A CA 1
ATOM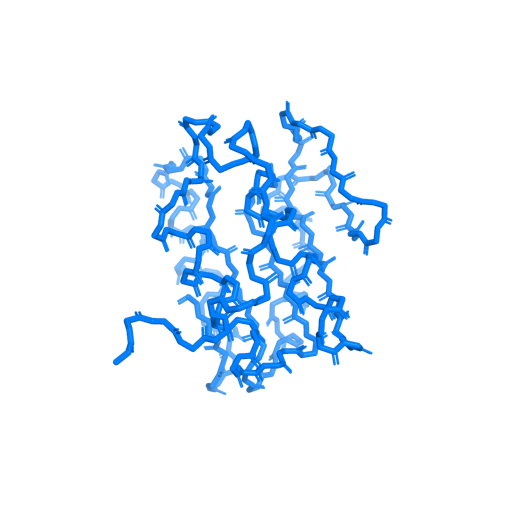 987 C C . TYR A 1 123 ? -6.029 -0.290 14.522 1.00 96.56 123 TYR A C 1
ATOM 989 O O . TYR A 1 123 ? -6.834 -1.118 14.095 1.00 96.56 123 TYR A O 1
ATOM 997 N N . PRO A 1 124 ? -6.311 0.451 15.614 1.00 97.88 124 PRO A N 1
ATOM 998 C CA . PRO A 1 124 ? -7.560 0.278 16.358 1.00 97.88 124 PRO A CA 1
ATOM 999 C C . PRO A 1 124 ? -8.828 0.629 15.564 1.00 97.88 124 PRO A C 1
ATOM 1001 O O . PRO A 1 124 ? -9.930 0.295 15.992 1.00 97.88 124 PRO A O 1
ATOM 1004 N N . LEU A 1 125 ? -8.691 1.335 14.437 1.00 97.69 125 LEU A N 1
ATOM 1005 C CA . LEU A 1 125 ? -9.797 1.743 13.573 1.00 97.69 125 LEU A CA 1
ATOM 1006 C C . LEU A 1 125 ? -10.117 0.716 12.484 1.00 97.69 125 LEU A C 1
ATOM 1008 O O . LEU A 1 125 ? -11.177 0.813 11.861 1.00 97.69 125 LEU A O 1
ATOM 1012 N N . LEU A 1 126 ? -9.200 -0.219 12.225 1.00 98.19 126 LEU A N 1
ATOM 1013 C CA . LEU A 1 126 ? -9.342 -1.187 11.149 1.00 98.19 126 LEU A CA 1
ATOM 1014 C C . LEU A 1 126 ? -10.419 -2.210 11.492 1.00 98.19 126 LEU A C 1
ATOM 1016 O O . LEU A 1 126 ? -10.505 -2.725 12.609 1.00 98.19 126 LEU A O 1
ATOM 1020 N N . ARG A 1 127 ? -11.252 -2.518 10.501 1.00 98.00 127 ARG A N 1
ATOM 1021 C CA . ARG A 1 127 ? -12.264 -3.563 10.634 1.00 98.00 127 ARG A CA 1
ATOM 1022 C C . ARG A 1 127 ? -11.596 -4.940 10.560 1.00 98.00 127 ARG A C 1
ATOM 1024 O O . ARG A 1 127 ? -10.589 -5.091 9.866 1.00 98.00 127 ARG A O 1
ATOM 1031 N N . PRO A 1 128 ? -12.158 -5.967 11.220 1.00 98.06 128 PRO A N 1
ATOM 1032 C CA . PRO A 1 128 ? -11.710 -7.339 11.022 1.00 98.06 128 PRO A CA 1
ATOM 1033 C C . PRO A 1 128 ? -11.696 -7.709 9.534 1.00 98.06 128 PRO A C 1
ATOM 1035 O O . PRO A 1 128 ? -12.636 -7.389 8.807 1.00 98.06 128 PRO A O 1
ATOM 1038 N N . GLY A 1 129 ? -10.627 -8.375 9.099 1.00 97.81 129 GLY A N 1
ATOM 1039 C CA . GLY A 1 129 ? -10.453 -8.806 7.711 1.00 97.81 129 GLY A CA 1
ATOM 1040 C C . GLY A 1 129 ? -9.764 -7.792 6.793 1.00 97.81 129 GLY A C 1
ATOM 1041 O O . GLY A 1 129 ? -9.476 -8.146 5.653 1.00 97.81 129 GLY A O 1
ATOM 1042 N N . VAL A 1 130 ? -9.471 -6.569 7.255 1.00 98.50 130 VAL A N 1
ATOM 1043 C CA . VAL A 1 130 ? -8.531 -5.677 6.551 1.00 98.50 130 VAL A CA 1
ATOM 1044 C C . VAL A 1 130 ? -7.136 -6.301 6.594 1.00 98.50 130 VAL A C 1
ATOM 1046 O O . VAL A 1 130 ? -6.700 -6.794 7.637 1.00 98.50 130 VAL A O 1
ATOM 1049 N N . LEU A 1 131 ? -6.444 -6.284 5.459 1.00 98.12 131 LEU A N 1
ATOM 1050 C CA . LEU A 1 131 ? -5.088 -6.801 5.311 1.00 98.12 131 LEU A CA 1
ATOM 1051 C C . LEU A 1 131 ? -4.084 -5.670 5.542 1.00 98.12 131 LEU A C 1
ATOM 1053 O O . LEU A 1 131 ? -4.282 -4.566 5.031 1.00 98.12 131 LEU A O 1
ATOM 1057 N N . VAL A 1 132 ? -3.023 -5.953 6.299 1.00 95.50 132 VAL A N 1
ATOM 1058 C CA . VAL A 1 132 ? -1.930 -5.017 6.602 1.00 95.50 132 VAL A CA 1
ATOM 1059 C C . VAL A 1 132 ? -0.601 -5.648 6.232 1.00 95.50 132 VAL A C 1
ATOM 1061 O O . VAL A 1 132 ? -0.418 -6.828 6.614 1.00 95.50 132 VAL A O 1
#

pLDDT: mean 92.65, std 8.59, range [44.62, 98.69]

Foldseek 3Di:
DPAPPPVVDDDDQCLQPVVQQHPPRLRVLLRLCLVLVFQEEEEEADESSQVSNVSSNVVSVHHAYEYEDLDHPDDHDPRYHYHNDDPVPDDLVSLLVGDASYEYHYRYPPDPVVVCCCVPPRVVSHDPRYHD

Sequence (132 aa):
MLTPFQTEIRWPCGRIFNNLFESVDAELYYSMIRFFRPLRIVEVGAGHSTWFARDALRANGCGTITAIDPAPRVALPREVEIVKRPLEEVSLSLFRDLVENDILFIDASH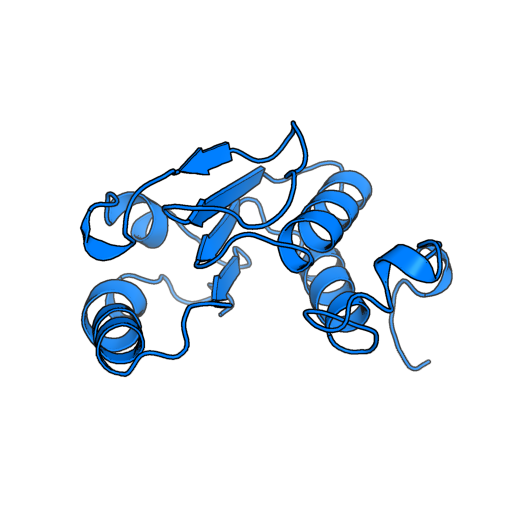SKEEALYVTQSIYPLLRPGVLV